Protein AF-A0AAU5XQ58-F1 (afdb_monomer_lite)

Sequence (71 aa):
MTDDERLSRAFGGILSMGVSERFSRGDLDVAAGFAVDEPEKEVECLIALQAFNVEDGLYTPEPTLVRCWPE

Radius of gyration: 11.13 Å; chains: 1; bounding box: 28×20×28 Å

Secondary structure (DSSP, 8-state):
--HHHHHHHHHHHHHHH-TT--B-HHHHHHHTT--TTS-HHHHHHHHHTT-EEEETTEEEE-HHHHHTS--

Structure (mmCIF, N/CA/C/O backbone):
data_AF-A0AAU5XQ58-F1
#
_entry.id   AF-A0AAU5XQ58-F1
#
loop_
_atom_site.group_PDB
_atom_site.id
_atom_site.type_symbol
_atom_site.label_atom_id
_atom_site.label_alt_id
_atom_site.label_comp_id
_atom_site.label_asym_id
_atom_site.label_entit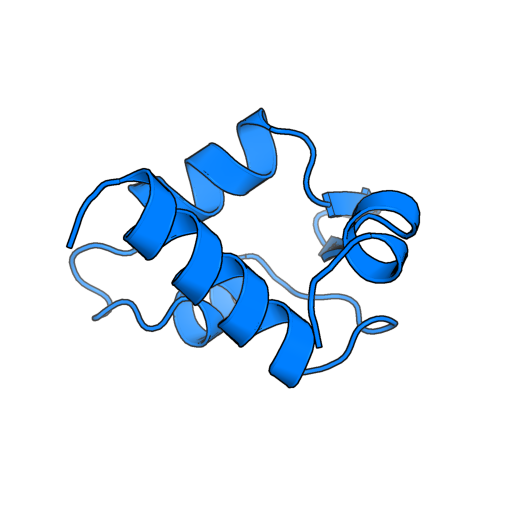y_id
_atom_site.label_seq_id
_atom_site.pdbx_PDB_ins_code
_atom_site.Cartn_x
_atom_site.Cartn_y
_atom_site.Cartn_z
_atom_site.occupancy
_atom_site.B_iso_or_equiv
_atom_site.auth_seq_id
_atom_site.auth_comp_id
_atom_site.auth_asym_id
_atom_site.auth_atom_id
_atom_site.pdbx_PDB_model_num
ATOM 1 N N . MET A 1 1 ? 11.389 3.005 -17.393 1.00 64.38 1 MET A N 1
ATOM 2 C CA . MET A 1 1 ? 11.054 2.794 -15.981 1.00 64.38 1 MET A CA 1
ATOM 3 C C . MET A 1 1 ? 10.753 1.320 -15.824 1.00 64.38 1 MET A C 1
ATOM 5 O O . MET A 1 1 ? 9.977 0.817 -16.633 1.00 64.38 1 MET A O 1
ATOM 9 N N . THR A 1 2 ? 11.435 0.626 -14.923 1.00 83.88 2 THR A N 1
ATOM 10 C CA . THR A 1 2 ? 11.171 -0.784 -14.608 1.00 83.88 2 THR A CA 1
ATOM 11 C C . THR A 1 2 ? 9.864 -0.916 -13.824 1.00 83.88 2 THR A C 1
ATOM 13 O O . THR A 1 2 ? 9.324 0.081 -13.335 1.00 83.88 2 THR A O 1
ATOM 16 N N . ASP A 1 3 ? 9.350 -2.138 -13.700 1.00 82.38 3 ASP A N 1
ATOM 17 C CA . ASP A 1 3 ? 8.154 -2.401 -12.893 1.00 82.38 3 ASP A CA 1
ATOM 18 C C . ASP A 1 3 ? 8.397 -2.072 -11.406 1.00 82.38 3 ASP A C 1
ATOM 20 O O . ASP A 1 3 ? 7.531 -1.491 -10.755 1.00 82.38 3 ASP A O 1
ATOM 24 N N . ASP A 1 4 ? 9.612 -2.302 -10.899 1.00 85.25 4 ASP A N 1
ATOM 25 C CA . ASP A 1 4 ? 10.004 -1.922 -9.534 1.00 85.25 4 ASP A CA 1
ATOM 26 C C . ASP A 1 4 ? 10.025 -0.399 -9.332 1.00 85.25 4 ASP A C 1
ATOM 28 O O . ASP A 1 4 ? 9.561 0.106 -8.309 1.00 85.25 4 ASP A O 1
ATOM 32 N N . GLU A 1 5 ? 10.528 0.361 -10.310 1.00 86.69 5 GLU A N 1
ATOM 33 C CA . GLU A 1 5 ? 10.524 1.830 -10.265 1.00 86.69 5 GLU A CA 1
ATOM 34 C C . GLU A 1 5 ? 9.092 2.386 -10.330 1.00 86.69 5 GLU A C 1
ATOM 36 O O . GLU A 1 5 ? 8.781 3.385 -9.679 1.00 86.69 5 GLU A O 1
ATOM 41 N N . ARG A 1 6 ? 8.203 1.726 -11.086 1.00 86.44 6 ARG A N 1
ATOM 42 C CA . ARG A 1 6 ? 6.770 2.054 -11.159 1.00 86.44 6 ARG A CA 1
ATOM 43 C C . ARG A 1 6 ? 6.065 1.821 -9.832 1.00 86.44 6 ARG A C 1
ATOM 45 O O . ARG A 1 6 ? 5.431 2.743 -9.325 1.00 86.44 6 ARG A O 1
ATOM 52 N N . LEU A 1 7 ? 6.239 0.641 -9.241 1.00 89.19 7 LEU A N 1
ATOM 53 C CA . LEU A 1 7 ? 5.685 0.308 -7.928 1.00 89.19 7 LEU A CA 1
ATOM 54 C C . LEU A 1 7 ? 6.221 1.235 -6.839 1.00 89.19 7 LEU A C 1
ATOM 56 O O . LEU A 1 7 ? 5.451 1.730 -6.016 1.00 89.19 7 LEU A O 1
ATOM 60 N N . SER A 1 8 ? 7.523 1.529 -6.873 1.00 90.19 8 SER A N 1
ATOM 61 C CA . SER A 1 8 ? 8.138 2.416 -5.888 1.00 90.19 8 SER A CA 1
ATOM 62 C C . SER A 1 8 ? 7.599 3.839 -5.994 1.00 90.19 8 SER A C 1
ATOM 64 O O . SER A 1 8 ? 7.284 4.467 -4.986 1.00 90.19 8 SER A O 1
ATOM 66 N N . ARG A 1 9 ? 7.426 4.341 -7.221 1.00 89.50 9 ARG A N 1
ATOM 67 C CA . ARG A 1 9 ? 6.806 5.644 -7.466 1.00 89.50 9 ARG A CA 1
ATOM 68 C C . ARG A 1 9 ? 5.349 5.675 -7.005 1.00 89.50 9 ARG A C 1
ATOM 70 O O . ARG A 1 9 ? 4.949 6.658 -6.388 1.00 89.50 9 ARG A O 1
ATOM 77 N N . ALA A 1 10 ? 4.575 4.631 -7.298 1.00 90.19 10 ALA A N 1
ATOM 78 C CA . ALA A 1 10 ? 3.174 4.538 -6.902 1.00 90.19 10 ALA A CA 1
ATOM 79 C C . ALA A 1 10 ? 3.023 4.574 -5.376 1.00 90.19 10 ALA A C 1
ATOM 81 O O . ALA A 1 10 ? 2.276 5.394 -4.844 1.00 90.19 10 ALA A O 1
ATOM 82 N N . PHE A 1 11 ? 3.795 3.748 -4.665 1.00 92.31 11 PHE A N 1
ATOM 83 C CA . PHE A 1 11 ? 3.767 3.729 -3.206 1.00 92.31 11 PHE A CA 1
ATOM 84 C C . PHE A 1 11 ? 4.256 5.052 -2.609 1.00 92.31 11 PHE A C 1
ATOM 86 O O . PHE A 1 11 ? 3.592 5.600 -1.737 1.00 92.31 11 PHE A O 1
ATOM 93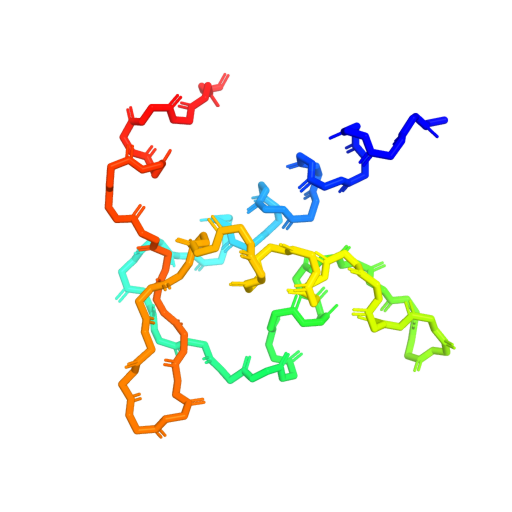 N N . GLY A 1 12 ? 5.337 5.640 -3.136 1.00 91.88 12 GLY A N 1
ATOM 94 C CA . GLY A 1 12 ? 5.801 6.965 -2.714 1.00 91.88 12 GLY A CA 1
ATOM 95 C C . GLY A 1 12 ? 4.752 8.071 -2.909 1.00 91.88 12 GLY A C 1
ATOM 96 O O . GLY A 1 12 ? 4.588 8.924 -2.037 1.00 91.88 12 GLY A O 1
ATOM 97 N N . GLY A 1 13 ? 3.992 8.027 -4.008 1.00 89.88 13 GLY A N 1
ATOM 98 C CA . GLY A 1 13 ? 2.859 8.926 -4.247 1.00 89.88 13 GLY A CA 1
ATOM 99 C C . GLY A 1 13 ? 1.774 8.792 -3.176 1.00 89.88 13 GLY A C 1
ATOM 100 O O . GLY A 1 13 ? 1.336 9.793 -2.614 1.00 89.88 13 GLY A O 1
ATOM 101 N N . ILE A 1 14 ? 1.421 7.561 -2.808 1.00 90.69 14 ILE A N 1
ATOM 102 C CA . ILE A 1 14 ? 0.451 7.276 -1.740 1.00 90.69 14 ILE A CA 1
ATOM 103 C C . ILE A 1 14 ? 0.958 7.764 -0.377 1.00 90.69 14 ILE A C 1
ATOM 105 O O . ILE A 1 14 ? 0.225 8.424 0.357 1.00 90.69 14 ILE A O 1
ATOM 109 N N . LEU A 1 15 ? 2.229 7.519 -0.047 1.00 92.00 15 LEU A N 1
ATOM 110 C CA . LEU A 1 15 ? 2.818 7.995 1.208 1.00 92.00 15 LEU A CA 1
ATOM 111 C C . LEU A 1 15 ? 2.833 9.524 1.312 1.00 92.00 15 LEU A C 1
ATOM 113 O O . LEU A 1 15 ? 2.686 10.058 2.412 1.00 92.00 15 LEU A O 1
ATOM 117 N N . SER A 1 16 ? 2.959 10.226 0.182 1.00 89.69 16 SER A N 1
ATOM 118 C CA . SER A 1 16 ? 2.929 11.691 0.146 1.00 89.69 16 SER A CA 1
ATOM 119 C C . SER A 1 16 ? 1.562 12.291 0.501 1.00 89.69 16 SER A C 1
ATOM 121 O O . SER A 1 16 ? 1.502 13.454 0.899 1.00 89.69 16 SER A O 1
ATOM 123 N N . MET A 1 17 ? 0.482 11.507 0.401 1.00 87.31 17 MET A N 1
ATOM 124 C CA . MET A 1 17 ? -0.861 11.935 0.806 1.00 87.31 17 MET A CA 1
ATOM 125 C C . MET A 1 17 ? -1.058 11.872 2.321 1.00 87.31 17 MET A C 1
ATOM 127 O O . MET A 1 17 ? -1.706 12.747 2.882 1.00 87.31 17 MET A O 1
ATOM 131 N N . GLY A 1 18 ? -0.448 10.894 2.996 1.00 85.12 18 GLY A N 1
ATOM 132 C CA . GLY A 1 18 ? -0.485 10.791 4.452 1.00 85.12 18 GLY A CA 1
ATOM 133 C C . GLY A 1 18 ? -0.357 9.357 4.960 1.00 85.12 18 GLY A C 1
ATOM 134 O O . GLY A 1 18 ? -1.171 8.490 4.666 1.00 85.12 18 GLY A O 1
ATOM 135 N N . VAL A 1 19 ? 0.645 9.097 5.800 1.00 81.81 19 VAL A N 1
ATOM 136 C CA . VAL A 1 19 ? 0.956 7.735 6.282 1.00 81.81 19 VAL A CA 1
ATOM 137 C C . VAL A 1 19 ? -0.055 7.157 7.284 1.00 81.81 19 VAL A C 1
ATOM 139 O O . VAL A 1 19 ? -0.097 5.946 7.473 1.00 81.81 19 VAL A O 1
ATOM 142 N N . SER A 1 20 ? -0.865 8.009 7.919 1.00 79.25 20 SER A N 1
ATOM 143 C CA . SER A 1 20 ? -1.887 7.615 8.906 1.00 79.25 20 SER A CA 1
ATOM 144 C C . SER A 1 20 ? -3.315 7.757 8.375 1.00 79.25 20 SER A C 1
ATOM 146 O O . SER A 1 20 ? -4.272 7.609 9.137 1.00 79.25 20 SER A O 1
ATOM 148 N N . GLU A 1 21 ? -3.471 8.102 7.099 1.00 84.19 21 GLU A N 1
ATOM 149 C CA . GLU A 1 21 ? -4.783 8.277 6.490 1.00 84.19 21 GLU A CA 1
ATOM 150 C C . GLU A 1 21 ? -5.378 6.933 6.047 1.00 84.19 21 GLU A C 1
ATOM 152 O O . GLU A 1 21 ? -4.697 5.913 5.898 1.00 84.19 21 GLU A O 1
ATOM 157 N N . ARG A 1 22 ? -6.703 6.927 5.898 1.00 93.12 22 ARG A N 1
ATOM 158 C CA . ARG A 1 22 ? -7.461 5.805 5.349 1.00 93.12 22 ARG A CA 1
ATOM 159 C C . ARG A 1 22 ? -7.900 6.184 3.947 1.00 93.12 22 ARG A C 1
ATOM 161 O O . ARG A 1 22 ? -8.685 7.113 3.786 1.00 93.12 22 ARG A O 1
ATOM 168 N N . PHE A 1 23 ? -7.409 5.449 2.964 1.00 93.81 23 PHE A N 1
ATOM 169 C CA . PHE A 1 23 ? -7.646 5.709 1.553 1.00 93.81 23 PHE A CA 1
ATOM 170 C C . PHE A 1 23 ? -8.715 4.775 1.002 1.00 93.81 23 PHE A C 1
ATOM 172 O O . PHE A 1 23 ? -8.746 3.588 1.329 1.00 93.81 23 PHE A O 1
ATOM 179 N N . SER A 1 24 ? -9.583 5.287 0.137 1.00 93.62 24 SER A N 1
ATOM 180 C CA . SER A 1 24 ? -10.377 4.436 -0.746 1.00 93.62 24 SER A CA 1
ATOM 181 C C . SER A 1 24 ? -9.508 3.905 -1.888 1.00 93.62 24 SER A C 1
ATOM 183 O O . SER A 1 24 ? -8.426 4.428 -2.159 1.00 93.62 24 SER A O 1
ATOM 185 N N . ARG A 1 25 ? -9.991 2.892 -2.618 1.00 90.12 25 ARG A N 1
ATOM 186 C CA . ARG A 1 25 ? -9.290 2.413 -3.820 1.00 90.12 25 ARG A CA 1
ATOM 187 C C . ARG A 1 25 ? -9.053 3.540 -4.836 1.00 90.12 25 ARG A C 1
ATOM 189 O O . ARG A 1 25 ? -7.957 3.643 -5.370 1.00 90.12 25 ARG A O 1
ATOM 196 N N . GLY A 1 26 ? -10.045 4.410 -5.033 1.00 88.50 26 GLY A N 1
ATOM 197 C CA . GLY A 1 26 ? -9.930 5.540 -5.955 1.00 88.50 26 GLY A CA 1
ATOM 198 C C . GLY A 1 26 ? -8.861 6.549 -5.534 1.00 88.50 26 GLY A C 1
ATOM 199 O O . GLY A 1 26 ? -8.160 7.077 -6.392 1.00 88.50 26 GLY A O 1
ATOM 200 N N . ASP A 1 27 ? -8.679 6.768 -4.229 1.00 90.31 27 ASP A N 1
ATOM 201 C CA . ASP A 1 27 ? -7.607 7.634 -3.727 1.00 90.31 27 ASP A CA 1
ATOM 202 C C . ASP A 1 27 ? -6.229 7.042 -4.050 1.00 90.31 27 ASP A C 1
ATOM 204 O O . ASP A 1 27 ? -5.350 7.765 -4.513 1.00 90.31 27 ASP A O 1
ATOM 208 N N . LEU A 1 28 ? -6.053 5.723 -3.882 1.00 90.69 28 LEU A N 1
ATOM 209 C CA . LEU A 1 28 ? -4.805 5.034 -4.234 1.00 90.69 28 LEU A CA 1
ATOM 210 C C . LEU A 1 28 ? -4.501 5.115 -5.734 1.00 90.69 28 LEU A C 1
ATOM 212 O O . LEU A 1 28 ? -3.355 5.355 -6.112 1.00 90.69 28 LEU A O 1
ATOM 216 N N . ASP A 1 29 ? -5.516 4.941 -6.583 1.00 88.44 29 ASP A N 1
ATOM 217 C CA . ASP A 1 29 ? -5.361 5.012 -8.039 1.00 88.44 29 ASP A CA 1
ATOM 218 C C . ASP A 1 29 ? -4.950 6.432 -8.484 1.00 88.44 29 ASP A C 1
ATOM 220 O O . ASP A 1 29 ? -4.055 6.601 -9.318 1.00 88.44 29 ASP A O 1
ATOM 224 N N . VAL A 1 30 ? -5.536 7.470 -7.873 1.00 86.50 30 VAL A N 1
ATOM 225 C CA . VAL A 1 30 ? -5.144 8.872 -8.103 1.00 86.50 30 VAL A CA 1
ATOM 226 C C . VAL A 1 30 ? -3.709 9.126 -7.630 1.00 86.50 30 VAL A C 1
ATOM 228 O O . VAL A 1 30 ? -2.912 9.725 -8.355 1.00 86.50 30 VAL A O 1
ATOM 231 N N . ALA A 1 31 ? -3.357 8.645 -6.437 1.00 86.62 31 ALA A N 1
ATOM 232 C CA . ALA A 1 31 ? -2.044 8.826 -5.819 1.00 86.62 31 ALA A CA 1
ATOM 233 C C . ALA A 1 31 ? -0.907 8.161 -6.600 1.00 86.62 31 ALA A C 1
ATOM 235 O O . ALA A 1 31 ? 0.185 8.717 -6.735 1.00 86.62 31 ALA A O 1
ATOM 236 N N . ALA A 1 32 ? -1.174 6.971 -7.139 1.00 85.06 32 ALA A N 1
ATOM 237 C CA . ALA A 1 32 ? -0.236 6.227 -7.965 1.00 85.06 32 ALA A CA 1
ATOM 238 C C . ALA A 1 32 ? -0.010 6.881 -9.344 1.00 85.06 32 ALA A C 1
ATOM 240 O O . ALA A 1 32 ? 0.874 6.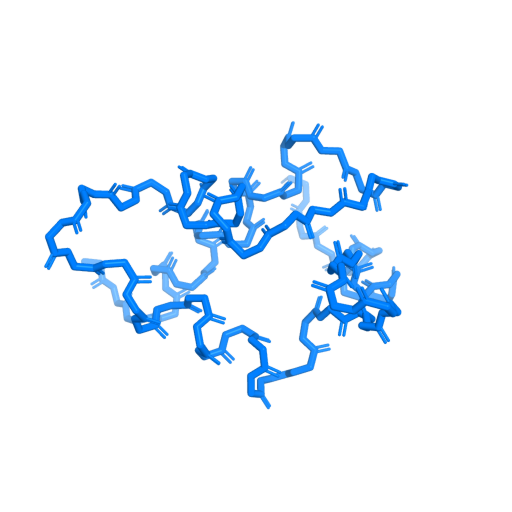465 -10.095 1.00 85.06 32 ALA A O 1
ATOM 241 N N . GLY A 1 33 ? -0.733 7.967 -9.647 1.00 73.25 33 GLY A N 1
ATOM 242 C CA . GLY A 1 33 ? -0.507 8.807 -10.818 1.00 73.25 33 GLY A CA 1
ATOM 243 C C . GLY A 1 33 ? -1.043 8.201 -12.108 1.00 73.25 33 GLY A C 1
ATOM 244 O O . GLY A 1 33 ? -0.540 8.525 -13.187 1.00 73.25 33 GLY A O 1
ATOM 245 N N . PHE A 1 34 ? -2.037 7.322 -12.012 1.00 62.41 34 PHE A N 1
ATOM 246 C CA . PHE A 1 34 ? -2.645 6.723 -13.183 1.00 62.41 34 PHE A CA 1
ATOM 247 C C . PHE A 1 34 ? -3.554 7.714 -13.900 1.00 62.41 34 PHE A C 1
ATOM 249 O O . PHE A 1 34 ? -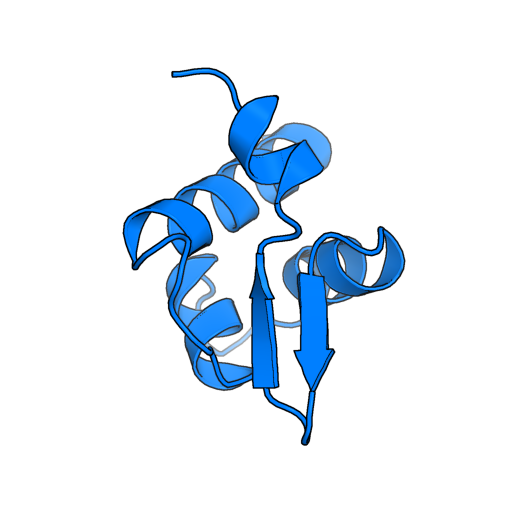4.422 8.352 -13.302 1.00 62.41 34 PHE A O 1
ATOM 256 N N . ALA A 1 35 ? -3.390 7.809 -15.222 1.00 50.62 35 ALA A N 1
ATOM 257 C CA . ALA A 1 35 ? -4.514 8.195 -16.059 1.00 50.62 35 ALA A CA 1
ATOM 258 C C . ALA A 1 35 ? -5.612 7.150 -15.824 1.00 50.62 35 ALA A C 1
ATOM 260 O O . ALA A 1 35 ? -5.307 5.961 -15.750 1.00 50.62 35 ALA A O 1
ATOM 261 N N . VAL A 1 36 ? -6.864 7.593 -15.708 1.00 46.69 36 VAL A N 1
ATOM 262 C CA . VAL A 1 36 ? -8.062 6.781 -15.392 1.00 46.69 36 VAL A CA 1
ATOM 263 C C . VAL A 1 36 ? -8.226 5.540 -16.302 1.00 46.69 36 VAL A C 1
ATOM 265 O O . VAL A 1 36 ? -9.018 4.652 -16.004 1.00 46.69 36 VAL A O 1
ATOM 268 N N . ASP A 1 37 ? -7.420 5.440 -17.359 1.00 46.62 37 ASP A N 1
ATOM 269 C CA . ASP A 1 37 ? -7.430 4.407 -18.387 1.00 46.62 37 ASP A CA 1
ATOM 270 C C . ASP A 1 37 ? -6.500 3.194 -18.102 1.00 46.62 37 ASP A C 1
ATOM 272 O O . ASP A 1 37 ? -6.725 2.134 -18.679 1.00 46.62 37 ASP A O 1
ATOM 276 N N . GLU A 1 38 ? -5.484 3.300 -17.223 1.00 54.22 38 GLU A N 1
ATOM 277 C CA . GLU A 1 38 ? -4.594 2.175 -16.820 1.00 54.22 38 GLU A CA 1
ATOM 278 C C . GLU A 1 38 ? -4.359 1.992 -15.285 1.00 54.22 38 GLU A C 1
ATOM 280 O O . GLU A 1 38 ? -3.266 1.592 -14.890 1.00 54.22 38 GLU A O 1
ATOM 285 N N . PRO A 1 39 ? -5.332 2.247 -14.385 1.00 53.97 39 PRO A N 1
ATOM 286 C CA . PRO A 1 39 ? -5.125 2.308 -12.927 1.00 53.97 39 PRO A CA 1
ATOM 287 C C . PRO A 1 39 ? -4.866 0.981 -12.199 1.00 53.97 39 PRO A C 1
ATOM 289 O O . PRO A 1 39 ? -4.566 0.962 -11.005 1.00 53.97 39 PRO A O 1
ATOM 292 N N . GLU A 1 40 ? -5.019 -0.153 -12.874 1.00 64.38 40 GLU A N 1
ATOM 293 C CA . GLU A 1 40 ? -5.260 -1.402 -12.154 1.00 64.38 40 GLU A CA 1
ATOM 294 C C . GLU A 1 40 ? -3.970 -2.046 -11.624 1.00 64.38 40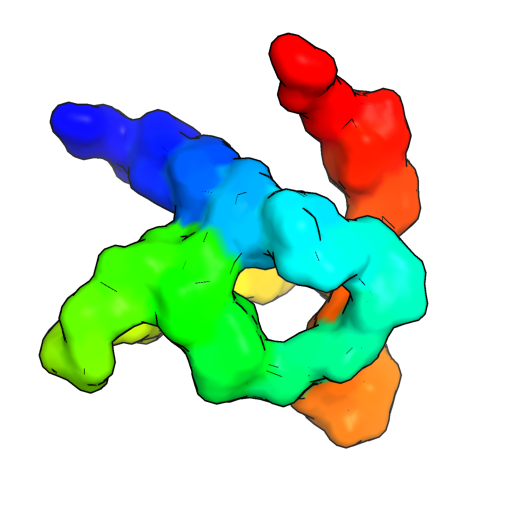 GLU A C 1
ATOM 296 O O . GLU A 1 40 ? -3.935 -2.462 -10.466 1.00 64.38 40 GLU A O 1
ATOM 301 N N . LYS A 1 41 ? -2.875 -2.058 -12.396 1.00 79.75 41 LYS A N 1
ATOM 302 C CA . LYS A 1 41 ? -1.754 -2.980 -12.138 1.00 79.75 41 LYS A CA 1
ATOM 303 C C . LYS A 1 41 ? -0.918 -2.658 -10.902 1.00 79.75 41 LYS A C 1
ATOM 305 O O . LYS A 1 41 ? -0.687 -3.549 -10.093 1.00 79.75 41 LYS A O 1
ATOM 310 N N . GLU A 1 42 ? -0.430 -1.436 -10.726 1.00 85.50 42 GLU A N 1
ATOM 311 C CA . GLU A 1 42 ? 0.520 -1.143 -9.646 1.00 85.50 42 GLU A CA 1
ATOM 312 C C . GLU A 1 42 ? -0.165 -1.146 -8.276 1.00 85.50 42 GLU A C 1
ATOM 314 O O . GLU A 1 42 ? 0.390 -1.696 -7.329 1.00 85.50 42 GLU A O 1
ATOM 319 N N . VAL A 1 43 ? -1.388 -0.616 -8.155 1.00 88.69 43 VAL A N 1
ATOM 320 C CA . VAL A 1 43 ? -2.123 -0.656 -6.877 1.00 88.69 43 VAL A CA 1
ATOM 321 C C . VAL A 1 43 ? -2.589 -2.084 -6.568 1.00 88.69 43 VAL A C 1
ATOM 323 O O . VAL A 1 43 ? -2.507 -2.504 -5.416 1.00 88.69 43 VAL A O 1
ATOM 326 N N . GLU A 1 44 ? -3.005 -2.880 -7.563 1.00 89.31 44 GLU A N 1
ATOM 327 C CA . GLU A 1 44 ? -3.261 -4.316 -7.353 1.00 89.31 44 GLU A CA 1
ATOM 328 C C . GLU A 1 44 ? -2.011 -5.065 -6.896 1.00 89.31 44 GLU A C 1
ATOM 330 O O . GLU A 1 44 ? -2.082 -5.847 -5.949 1.00 89.31 44 GLU A O 1
ATOM 335 N N . CYS A 1 45 ? -0.859 -4.797 -7.511 1.00 90.00 45 CYS A N 1
ATOM 336 C CA . CYS A 1 45 ? 0.415 -5.365 -7.090 1.00 90.00 45 CYS A CA 1
ATOM 337 C C . CYS A 1 45 ? 0.761 -4.958 -5.654 1.00 90.00 45 CYS A C 1
ATOM 339 O O . CYS A 1 45 ? 1.122 -5.818 -4.858 1.00 90.00 45 CYS A O 1
ATOM 341 N N . LEU A 1 46 ? 0.605 -3.685 -5.280 1.00 92.31 46 LEU A N 1
ATOM 342 C CA . LEU A 1 46 ? 0.847 -3.225 -3.909 1.00 92.31 46 LEU A CA 1
ATOM 343 C C . LEU A 1 46 ? -0.095 -3.904 -2.900 1.00 92.31 46 LEU A C 1
ATOM 345 O O . LEU A 1 46 ? 0.342 -4.293 -1.819 1.00 92.31 46 LEU A O 1
ATOM 349 N N . ILE A 1 47 ? -1.364 -4.125 -3.258 1.00 92.44 47 ILE A N 1
ATOM 350 C CA . ILE A 1 47 ? -2.309 -4.889 -2.429 1.00 92.44 47 ILE A CA 1
ATOM 351 C C . ILE A 1 47 ? -1.879 -6.357 -2.317 1.00 92.44 47 ILE A C 1
ATOM 353 O O . ILE A 1 47 ? -1.861 -6.906 -1.216 1.00 92.44 47 ILE A O 1
ATOM 357 N N . ALA A 1 48 ? -1.504 -6.994 -3.428 1.00 92.00 48 ALA A N 1
ATOM 358 C CA . ALA A 1 48 ? -1.040 -8.381 -3.447 1.00 92.00 48 ALA A CA 1
ATOM 359 C C . ALA A 1 48 ? 0.252 -8.575 -2.633 1.00 92.00 48 ALA A C 1
ATOM 361 O O . ALA A 1 48 ? 0.446 -9.621 -2.016 1.00 92.00 48 ALA A O 1
ATOM 362 N N . LEU A 1 49 ? 1.100 -7.546 -2.586 1.00 92.69 49 LEU A N 1
ATOM 363 C CA . LEU A 1 49 ? 2.308 -7.470 -1.763 1.00 92.69 49 LEU A CA 1
ATOM 364 C C . LEU A 1 49 ? 2.029 -7.102 -0.297 1.00 92.69 49 LEU A C 1
ATOM 366 O O . LEU A 1 49 ? 2.972 -6.983 0.481 1.00 92.69 49 LEU A O 1
ATOM 370 N N . GLN A 1 50 ? 0.759 -6.938 0.090 1.00 94.62 50 GLN A N 1
ATOM 371 C CA . GLN A 1 50 ? 0.336 -6.557 1.440 1.00 94.62 50 GLN A CA 1
ATOM 372 C C . GLN A 1 50 ? 0.928 -5.217 1.899 1.00 94.62 50 GLN A C 1
ATOM 374 O O . GLN A 1 50 ? 1.232 -5.026 3.074 1.00 94.62 50 GLN A O 1
ATOM 379 N N . ALA A 1 51 ? 1.051 -4.258 0.975 1.00 94.75 51 ALA A N 1
ATOM 380 C CA . ALA A 1 51 ? 1.574 -2.931 1.281 1.00 94.75 51 ALA A CA 1
ATOM 381 C C . ALA A 1 51 ? 0.620 -2.053 2.113 1.00 94.75 51 ALA A C 1
ATOM 383 O O . ALA A 1 51 ? 0.981 -0.949 2.526 1.00 94.75 51 ALA A O 1
ATOM 384 N N . PHE A 1 52 ? -0.594 -2.549 2.366 1.00 95.75 52 PHE A N 1
ATOM 385 C CA . PHE A 1 52 ? -1.641 -1.868 3.110 1.00 95.75 52 PHE A CA 1
ATOM 386 C C . PHE A 1 52 ? -2.287 -2.803 4.129 1.00 95.75 52 PHE A C 1
ATOM 388 O O . PHE A 1 52 ? -2.555 -3.971 3.841 1.00 95.75 52 PHE A O 1
ATOM 395 N N . ASN A 1 53 ? -2.644 -2.243 5.279 1.00 95.31 53 ASN A N 1
ATOM 396 C CA . ASN A 1 53 ? -3.679 -2.792 6.142 1.00 95.31 53 ASN A CA 1
ATOM 397 C C . ASN A 1 53 ? -5.050 -2.428 5.564 1.00 95.31 53 ASN A C 1
ATOM 399 O O . ASN A 1 53 ? -5.256 -1.286 5.146 1.00 95.31 53 ASN A O 1
ATOM 403 N N . VAL A 1 54 ? -5.979 -3.387 5.550 1.00 94.31 54 VAL A N 1
ATOM 404 C CA . VAL A 1 54 ? -7.328 -3.196 5.000 1.00 94.31 54 VAL A CA 1
ATOM 405 C C . VAL A 1 54 ? -8.370 -3.351 6.103 1.00 94.31 54 VAL A C 1
ATOM 407 O O . VAL A 1 54 ? -8.506 -4.427 6.683 1.00 94.31 54 VAL A O 1
ATOM 410 N N . GLU A 1 55 ? -9.123 -2.285 6.363 1.00 94.25 55 GLU A N 1
ATOM 411 C CA . GLU A 1 55 ? -10.220 -2.239 7.337 1.00 94.25 55 GLU A CA 1
ATOM 412 C C . GLU A 1 55 ? -11.443 -1.598 6.677 1.00 94.25 55 GLU A C 1
ATOM 414 O O . GLU A 1 55 ? -11.341 -0.510 6.118 1.00 94.25 55 GLU A O 1
ATOM 419 N N . ASP A 1 56 ? -12.597 -2.271 6.704 1.00 93.88 56 ASP A N 1
ATOM 420 C CA . ASP A 1 56 ? -13.855 -1.773 6.119 1.00 93.88 56 ASP A CA 1
ATOM 421 C C . ASP A 1 56 ? -13.744 -1.315 4.645 1.00 93.88 56 ASP A C 1
ATOM 423 O O . ASP A 1 56 ? -14.446 -0.411 4.194 1.00 93.88 56 ASP A O 1
ATOM 427 N N . GLY A 1 57 ? -12.851 -1.947 3.873 1.00 91.12 57 GLY A N 1
ATOM 428 C CA . GLY A 1 57 ? -12.598 -1.606 2.466 1.00 91.12 57 GLY A CA 1
ATOM 429 C C . GLY A 1 57 ? -11.739 -0.354 2.256 1.00 91.12 57 GLY A C 1
ATOM 430 O O . GLY A 1 57 ? -11.578 0.086 1.118 1.00 91.12 57 GLY A O 1
ATOM 431 N N . LEU A 1 58 ? -11.183 0.205 3.331 1.00 95.56 58 LEU A N 1
ATOM 432 C CA . LEU A 1 58 ? -10.216 1.293 3.304 1.00 95.56 58 LEU A CA 1
ATOM 433 C C . LEU A 1 58 ? -8.802 0.759 3.517 1.00 95.56 58 LEU A C 1
ATOM 435 O O . LEU A 1 58 ? -8.593 -0.230 4.219 1.00 95.56 58 LEU A O 1
ATOM 439 N N . TYR A 1 59 ? -7.838 1.447 2.919 1.00 95.25 59 TYR A N 1
ATOM 440 C CA . TYR A 1 59 ? -6.435 1.066 2.878 1.00 95.25 59 TYR A CA 1
ATOM 441 C C . TYR A 1 59 ? -5.604 2.059 3.685 1.00 95.25 59 TYR A C 1
ATOM 443 O O . TYR A 1 59 ? -5.661 3.264 3.446 1.00 95.25 59 TYR A O 1
ATOM 451 N N . THR A 1 60 ? -4.795 1.558 4.611 1.00 95.94 60 THR A N 1
ATOM 452 C CA . THR A 1 60 ? -3.789 2.351 5.329 1.00 95.94 60 THR A CA 1
ATOM 453 C C . THR A 1 60 ? -2.417 1.748 5.054 1.00 95.94 60 THR A C 1
ATOM 455 O O . THR A 1 60 ? -2.291 0.527 5.168 1.00 95.94 60 THR A O 1
ATOM 458 N N . PRO A 1 61 ? -1.393 2.542 4.687 1.00 95.75 61 PRO A N 1
ATOM 459 C CA . PRO A 1 61 ? -0.048 2.026 4.444 1.00 95.75 61 PRO A CA 1
ATOM 460 C C . PRO A 1 61 ? 0.449 1.143 5.593 1.00 95.75 61 PRO A C 1
ATOM 462 O O . PRO A 1 61 ? 0.268 1.475 6.767 1.00 95.75 61 PRO A O 1
ATOM 465 N N . GLU A 1 62 ? 1.055 0.001 5.265 1.00 95.31 62 GLU A N 1
ATOM 466 C CA . GLU A 1 62 ? 1.566 -0.909 6.287 1.00 95.31 62 GLU A CA 1
ATOM 467 C C . GLU A 1 62 ? 2.704 -0.213 7.074 1.00 95.31 62 GLU A C 1
ATOM 469 O O . GLU A 1 62 ? 3.679 0.249 6.472 1.00 95.31 62 GLU A O 1
ATOM 474 N N . PRO A 1 63 ? 2.605 -0.099 8.415 1.00 93.19 63 PRO A N 1
ATOM 475 C CA . PRO A 1 63 ? 3.518 0.724 9.209 1.00 93.19 63 PRO A CA 1
ATOM 476 C C . PRO A 1 63 ? 4.998 0.343 9.110 1.00 93.19 63 PRO A C 1
ATOM 478 O O . PRO A 1 63 ? 5.869 1.207 9.232 1.00 93.19 63 PRO A O 1
ATOM 481 N N . THR A 1 64 ? 5.312 -0.938 8.934 1.00 92.88 64 THR A N 1
ATOM 482 C CA . THR A 1 64 ? 6.691 -1.420 8.803 1.00 92.88 64 THR A CA 1
ATOM 483 C C . THR A 1 64 ? 7.295 -0.981 7.474 1.00 92.88 64 THR A C 1
ATOM 485 O O . THR A 1 64 ? 8.412 -0.467 7.467 1.00 92.88 64 THR A O 1
ATOM 488 N N . LEU A 1 65 ? 6.555 -1.092 6.372 1.00 92.25 65 LEU A N 1
ATOM 489 C CA . LEU A 1 65 ? 6.971 -0.623 5.054 1.00 92.25 65 LEU A CA 1
ATOM 490 C C . LEU A 1 65 ? 7.156 0.889 5.031 1.00 92.25 65 LEU A C 1
ATOM 492 O O . LEU A 1 65 ? 8.157 1.354 4.499 1.00 92.25 65 LEU A O 1
ATOM 496 N N . VAL A 1 66 ? 6.258 1.645 5.673 1.00 93.06 66 VAL A N 1
ATOM 497 C CA . VAL A 1 66 ? 6.427 3.097 5.849 1.00 93.06 66 VAL A CA 1
ATOM 498 C C . VAL A 1 66 ? 7.733 3.405 6.582 1.00 93.06 66 VAL A C 1
ATOM 500 O O . VAL A 1 66 ? 8.503 4.254 6.147 1.00 93.06 66 VAL A O 1
ATOM 503 N N . ARG A 1 67 ? 8.017 2.707 7.689 1.00 92.88 67 ARG A N 1
ATOM 504 C CA . ARG A 1 67 ? 9.241 2.920 8.485 1.00 92.88 67 ARG A CA 1
ATOM 505 C C . ARG A 1 67 ? 10.524 2.539 7.754 1.00 92.88 67 ARG A C 1
ATOM 507 O O . ARG A 1 67 ? 11.580 3.069 8.084 1.00 92.88 67 ARG A O 1
ATOM 514 N N . CYS A 1 68 ? 10.449 1.577 6.844 1.00 91.94 68 CYS A N 1
ATOM 515 C CA . CYS A 1 68 ? 11.573 1.130 6.030 1.00 91.94 68 CYS A CA 1
ATOM 516 C C . CYS A 1 68 ? 11.672 1.884 4.697 1.00 91.94 68 CYS A C 1
ATOM 518 O O . CYS A 1 68 ? 12.575 1.587 3.914 1.00 91.94 68 CYS A O 1
ATOM 520 N N . TRP A 1 69 ? 10.763 2.827 4.436 1.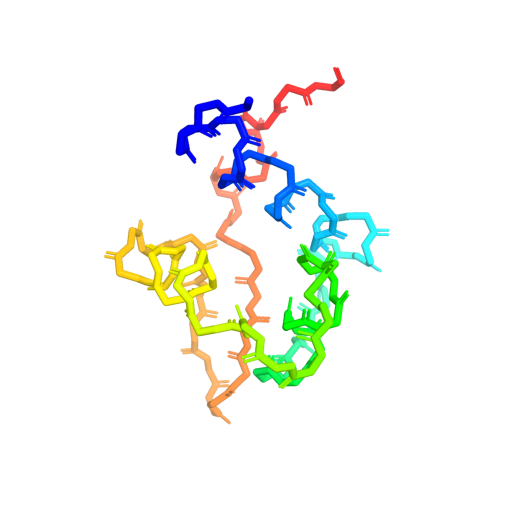00 89.81 69 TRP A N 1
ATOM 521 C CA . TRP A 1 69 ? 10.752 3.591 3.202 1.00 89.81 69 TRP A CA 1
ATOM 522 C C . TRP A 1 69 ? 11.952 4.547 3.156 1.00 89.81 69 TRP A C 1
ATOM 524 O O . TRP A 1 69 ? 12.194 5.252 4.139 1.00 89.81 69 TRP A O 1
ATOM 534 N N . PRO A 1 70 ? 12.729 4.568 2.060 1.00 82.56 70 PRO A N 1
ATOM 535 C CA . PRO A 1 70 ? 13.836 5.506 1.921 1.00 82.56 70 PRO A CA 1
ATOM 536 C C . PRO A 1 70 ? 13.316 6.952 1.867 1.00 82.56 70 PRO A C 1
ATOM 538 O O . PRO A 1 70 ? 12.338 7.227 1.169 1.00 82.56 70 PRO A O 1
ATOM 541 N N . GLU A 1 71 ? 13.971 7.846 2.619 1.00 66.94 71 GLU A N 1
ATOM 542 C CA . GLU A 1 71 ? 13.730 9.303 2.591 1.00 66.94 71 GLU A CA 1
ATOM 543 C C . GLU A 1 71 ? 14.104 9.936 1.243 1.00 66.94 71 GLU A C 1
ATOM 545 O O . GLU A 1 71 ? 15.144 9.541 0.659 1.00 66.94 71 GLU A O 1
#

Foldseek 3Di:
DDLVVLLLLLVVLVVVVDQADWAALVRSLVSSPDDPPPSPPSVVVCVVVVQFDADPRTTHGDVVCVVVRDD

pLDDT: mean 85.65, std 12.15, range [46.62, 95.94]